Protein AF-A0A929WU47-F1 (afdb_monomer_lite)

pLDDT: mean 93.36, std 10.79, range [38.72, 98.69]

InterPro domains:
  IPR041160 SLOG cluster2 [PF18163] (1-98)

Secondary structure (DSSP, 8-state):
-HHHHHHHHHGGGG-S-EEEE----SB--SS-TTSB-SSS-HHHHHHHHHHHT---EEEEGGG-HHHHHHHHHTTS-TT----HHHHHHHHH-HHHHHHHHHHHHH--GGGGT--HHHHHHHHH---HHHHHHHHHHHHHTS--------

Radius of gyration: 15.41 Å; chains: 1; bounding box: 33×35×45 Å

Sequence (150 aa):
ARALHHIRQALPQYCDARLLIGGKTRRQSTDIPNGYIGDFPGIVEEALYTLRKGQPLFIAGGFGGAAALLARELGLGRDLPVPDEALAEINQCVAYRDAIDEIKRLFDPTRTGLNGDDLRCLATTQRASELGALAAKGLASLPVQHSTDS

Organism: NCBI:txid1852361

Structure (mmCIF, N/CA/C/O backbone):
data_AF-A0A929WU47-F1
#
_entry.id   AF-A0A929WU47-F1
#
loop_
_atom_site.group_PDB
_atom_site.id
_atom_site.type_symbol
_atom_site.label_atom_id
_atom_site.label_alt_id
_atom_site.label_comp_id
_atom_site.label_asym_id
_atom_site.label_entity_id
_atom_site.label_seq_id
_atom_site.pdbx_PDB_ins_code
_atom_site.Cartn_x
_atom_site.Cartn_y
_atom_site.Cartn_z
_atom_site.occupancy
_atom_site.B_iso_or_equiv
_atom_site.auth_seq_id
_atom_site.auth_comp_id
_atom_site.auth_asym_id
_atom_site.auth_atom_id
_atom_site.pdbx_PDB_model_num
ATOM 1 N N . ALA A 1 1 ? 15.744 -14.251 -2.200 1.00 68.44 1 ALA A N 1
ATOM 2 C CA . ALA A 1 1 ? 14.278 -14.050 -2.270 1.00 68.44 1 ALA A CA 1
ATOM 3 C C . ALA A 1 1 ? 13.519 -14.899 -1.243 1.00 68.44 1 ALA A C 1
ATOM 5 O O . ALA A 1 1 ? 12.851 -14.326 -0.396 1.00 68.44 1 ALA A O 1
ATOM 6 N N . ARG A 1 2 ? 13.672 -16.234 -1.244 1.00 82.56 2 ARG A N 1
ATOM 7 C CA . ARG A 1 2 ? 12.876 -17.157 -0.405 1.00 82.56 2 ARG A CA 1
ATOM 8 C C . ARG A 1 2 ? 12.917 -16.900 1.113 1.00 82.56 2 ARG A C 1
ATOM 10 O O . ARG A 1 2 ? 11.885 -16.981 1.761 1.00 82.56 2 ARG A O 1
ATOM 17 N N . ALA A 1 3 ? 14.073 -16.541 1.678 1.00 87.50 3 ALA A N 1
ATOM 18 C CA . ALA A 1 3 ? 14.169 -16.220 3.108 1.00 87.50 3 ALA A CA 1
ATOM 19 C C . ALA A 1 3 ? 13.352 -14.968 3.494 1.00 87.50 3 ALA A C 1
ATOM 21 O O . ALA A 1 3 ? 12.652 -14.979 4.499 1.00 87.50 3 ALA A O 1
ATOM 22 N N . LEU A 1 4 ? 13.387 -13.916 2.665 1.00 89.31 4 LEU A N 1
ATOM 23 C CA . LEU A 1 4 ? 12.613 -12.688 2.895 1.00 89.31 4 LEU A CA 1
ATOM 24 C C . LEU A 1 4 ? 11.105 -12.938 2.788 1.00 89.31 4 LEU A C 1
ATOM 26 O O . LEU A 1 4 ? 10.350 -12.389 3.581 1.00 89.31 4 LEU A O 1
ATOM 30 N N . HIS A 1 5 ? 10.688 -13.793 1.852 1.00 91.94 5 HIS A N 1
ATOM 31 C CA . HIS A 1 5 ? 9.299 -14.234 1.722 1.00 91.94 5 HIS A CA 1
ATOM 32 C C . HIS A 1 5 ? 8.788 -14.874 3.023 1.00 91.94 5 HIS A C 1
ATOM 34 O O . HIS A 1 5 ? 7.788 -14.422 3.574 1.00 91.94 5 HIS A O 1
ATOM 40 N N . HIS A 1 6 ? 9.517 -15.853 3.578 1.00 93.81 6 HIS A N 1
ATOM 41 C CA . HIS A 1 6 ? 9.123 -16.490 4.843 1.00 93.81 6 HIS A CA 1
ATOM 42 C C . HIS A 1 6 ? 9.067 -15.497 6.011 1.00 93.81 6 HIS A C 1
ATOM 44 O O . HIS A 1 6 ? 8.150 -15.571 6.825 1.00 93.81 6 HIS A O 1
ATOM 50 N N . ILE A 1 7 ? 10.013 -14.551 6.085 1.00 93.81 7 ILE A N 1
ATOM 51 C CA . ILE A 1 7 ? 9.992 -13.503 7.115 1.00 93.81 7 ILE A CA 1
ATOM 52 C C . ILE A 1 7 ? 8.709 -12.676 6.991 1.00 93.81 7 ILE A C 1
ATOM 54 O O . ILE A 1 7 ? 7.965 -12.565 7.960 1.00 93.81 7 ILE A O 1
ATOM 58 N N . ARG A 1 8 ? 8.402 -12.147 5.801 1.00 95.31 8 ARG A N 1
ATOM 59 C CA . ARG A 1 8 ? 7.207 -11.313 5.577 1.00 95.31 8 ARG A CA 1
ATOM 60 C C . ARG A 1 8 ? 5.907 -12.056 5.847 1.00 95.31 8 ARG A C 1
ATOM 62 O O . ARG A 1 8 ? 4.991 -11.475 6.418 1.00 95.31 8 ARG A O 1
ATOM 69 N N . GLN A 1 9 ? 5.847 -13.336 5.490 1.00 96.00 9 GLN A N 1
ATOM 70 C CA . GLN A 1 9 ? 4.707 -14.197 5.785 1.00 96.00 9 GLN A CA 1
ATOM 71 C C . GLN A 1 9 ? 4.498 -14.406 7.292 1.00 96.00 9 GLN A C 1
ATOM 73 O O . GLN A 1 9 ? 3.355 -14.517 7.736 1.00 96.00 9 GLN A O 1
ATOM 78 N N . ALA A 1 10 ? 5.578 -14.461 8.075 1.00 96.69 10 ALA A N 1
ATOM 79 C CA . ALA A 1 10 ? 5.517 -14.645 9.522 1.00 96.69 10 ALA A CA 1
ATOM 80 C C . ALA A 1 10 ? 5.212 -13.344 10.282 1.00 96.69 10 ALA A C 1
ATOM 82 O O . ALA A 1 10 ? 4.608 -13.400 11.349 1.00 96.69 10 ALA A O 1
ATOM 83 N N . LEU A 1 11 ? 5.576 -12.172 9.743 1.00 95.62 11 LEU A N 1
ATOM 84 C CA . LEU A 1 11 ? 5.431 -10.882 10.435 1.00 95.62 11 LEU A CA 1
ATOM 85 C C . LEU A 1 11 ? 4.034 -10.598 11.022 1.00 95.62 11 LEU A C 1
ATOM 87 O O . LEU A 1 11 ? 3.988 -10.067 12.129 1.00 95.62 11 LEU A O 1
ATOM 91 N N . PRO A 1 12 ? 2.903 -10.936 10.372 1.00 96.38 12 PRO A N 1
ATOM 92 C CA . PRO A 1 12 ? 1.586 -10.766 10.986 1.00 96.38 12 PRO A CA 1
ATOM 93 C C . PRO A 1 12 ? 1.406 -11.480 12.332 1.00 96.38 12 PRO A C 1
ATOM 95 O O . PRO A 1 12 ? 0.574 -11.071 13.126 1.00 96.38 12 PRO A O 1
ATOM 98 N N . GLN A 1 13 ? 2.167 -12.537 12.627 1.00 96.00 13 GLN A N 1
ATOM 99 C CA . GLN A 1 13 ? 2.110 -13.211 13.933 1.00 96.00 13 GLN A CA 1
ATOM 100 C C . GLN A 1 13 ? 2.719 -12.370 15.065 1.00 96.00 13 GLN A C 1
ATOM 102 O O . GLN A 1 13 ? 2.480 -12.659 16.231 1.00 96.00 13 GLN A O 1
ATOM 107 N N . TYR A 1 14 ? 3.504 -11.350 14.720 1.00 95.56 14 TYR A N 1
ATOM 108 C CA . TYR A 1 14 ? 4.282 -10.533 15.653 1.00 95.56 14 TYR A CA 1
ATOM 109 C C . TYR A 1 14 ? 3.915 -9.045 15.592 1.00 95.56 14 TYR A C 1
ATOM 111 O O . TYR A 1 14 ? 4.593 -8.217 16.195 1.00 95.56 14 TYR A O 1
ATOM 119 N N . CYS A 1 15 ? 2.903 -8.674 14.808 1.00 93.12 15 CYS A N 1
ATOM 120 C CA . CYS A 1 15 ? 2.481 -7.290 14.627 1.00 93.12 15 CYS A CA 1
ATOM 121 C C . CYS A 1 15 ? 0.963 -7.209 14.730 1.00 93.12 15 CYS A C 1
ATOM 123 O O . CYS A 1 15 ? 0.282 -7.954 14.037 1.00 93.12 15 CYS A O 1
ATOM 125 N N . ASP A 1 16 ? 0.440 -6.256 15.498 1.00 93.25 16 ASP A N 1
ATOM 126 C CA . ASP A 1 16 ? -1.007 -6.018 15.576 1.00 93.25 16 ASP A CA 1
ATOM 127 C C . ASP A 1 16 ? -1.545 -5.276 14.346 1.00 93.25 16 ASP A C 1
ATOM 129 O O . ASP A 1 16 ? -2.706 -5.433 13.979 1.00 93.25 16 ASP A O 1
ATOM 133 N N . ALA A 1 17 ? -0.691 -4.487 13.687 1.00 95.88 17 ALA A N 1
ATOM 134 C CA . ALA A 1 17 ? -1.002 -3.715 12.489 1.00 95.88 17 ALA A CA 1
ATOM 135 C C . ALA A 1 17 ? 0.232 -3.538 11.591 1.00 95.88 17 ALA A C 1
ATOM 137 O O . ALA A 1 17 ? 1.370 -3.794 11.996 1.00 95.88 17 ALA A O 1
ATOM 138 N N . ARG A 1 18 ? 0.015 -3.055 10.362 1.00 97.81 18 ARG A N 1
ATOM 139 C CA . ARG A 1 18 ? 1.074 -2.744 9.390 1.00 97.81 18 ARG A CA 1
ATOM 140 C C . ARG A 1 18 ? 0.945 -1.315 8.892 1.00 97.81 18 ARG A C 1
ATOM 142 O O . ARG A 1 18 ? -0.139 -0.896 8.507 1.00 97.81 18 ARG A O 1
ATOM 149 N N . LEU A 1 19 ? 2.071 -0.611 8.817 1.00 97.81 19 LEU A N 1
ATOM 150 C CA . LEU A 1 19 ? 2.195 0.678 8.145 1.00 97.81 19 LEU A CA 1
ATOM 151 C C . LEU A 1 19 ? 3.124 0.542 6.936 1.00 97.81 19 LEU A C 1
ATOM 153 O O . LEU A 1 19 ? 4.272 0.12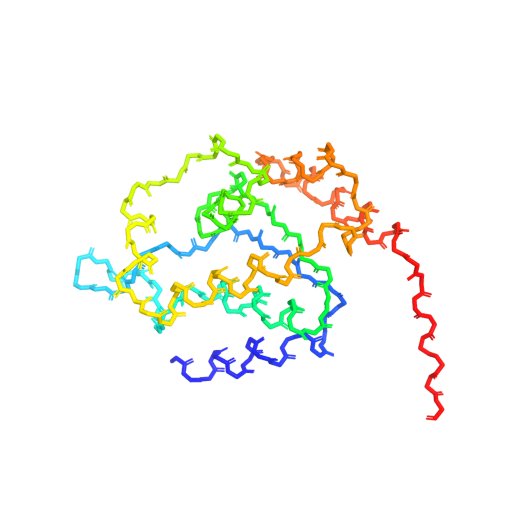7 7.087 1.00 97.81 19 LEU A O 1
ATOM 157 N N . LEU A 1 20 ? 2.631 0.891 5.749 1.00 98.06 20 LEU A N 1
ATOM 158 C CA . LEU A 1 20 ? 3.408 0.888 4.510 1.00 98.06 20 LEU A CA 1
ATOM 159 C C . LEU A 1 20 ? 3.930 2.287 4.196 1.00 98.06 20 LEU A C 1
ATOM 161 O O . LEU A 1 20 ? 3.160 3.247 4.188 1.00 98.06 20 LEU A O 1
ATOM 165 N N . ILE A 1 21 ? 5.221 2.384 3.877 1.00 97.44 21 ILE A N 1
ATOM 166 C CA . ILE A 1 21 ? 5.892 3.632 3.502 1.00 97.44 21 ILE A CA 1
ATOM 167 C C . ILE A 1 21 ? 6.858 3.340 2.346 1.00 97.44 21 ILE A C 1
ATOM 169 O O . ILE A 1 21 ? 7.682 2.427 2.436 1.00 97.44 21 ILE A O 1
ATOM 173 N N . GLY A 1 22 ? 6.782 4.117 1.263 1.00 96.62 22 GLY A N 1
ATOM 174 C CA . GLY A 1 22 ? 7.723 4.032 0.145 1.00 96.62 22 GLY A CA 1
ATOM 175 C C . GLY A 1 22 ? 7.661 2.702 -0.616 1.00 96.62 22 GLY A C 1
ATOM 176 O O . GLY A 1 22 ? 6.611 2.286 -1.099 1.00 96.62 22 GLY A O 1
ATOM 177 N N . GLY A 1 23 ? 8.809 2.037 -0.755 1.00 96.50 23 GLY A N 1
ATOM 178 C CA . GLY A 1 23 ? 8.943 0.752 -1.446 1.00 96.50 23 GLY A CA 1
ATOM 179 C C . GLY A 1 23 ? 9.233 0.869 -2.945 1.00 96.50 23 GLY A C 1
ATOM 180 O O . GLY A 1 23 ? 8.888 1.842 -3.609 1.00 96.50 23 GLY A O 1
ATOM 181 N N . LYS A 1 24 ? 9.898 -0.153 -3.484 1.00 96.88 24 LYS A N 1
ATOM 182 C CA . LYS A 1 24 ? 10.320 -0.207 -4.890 1.00 96.88 24 LYS A CA 1
ATOM 183 C C . LYS A 1 24 ? 9.128 -0.493 -5.804 1.00 96.88 24 LYS A C 1
ATOM 185 O O . LYS A 1 24 ? 8.315 -1.348 -5.475 1.00 96.88 24 LYS A O 1
ATOM 190 N N . THR A 1 25 ? 9.069 0.161 -6.959 1.00 95.56 25 THR A N 1
ATOM 191 C CA . THR A 1 25 ? 7.940 0.064 -7.904 1.00 95.56 25 THR A CA 1
ATOM 192 C C . THR A 1 25 ? 8.230 -0.763 -9.148 1.00 95.56 25 THR A C 1
ATOM 194 O O . THR A 1 25 ? 7.298 -1.257 -9.766 1.00 95.56 25 THR A O 1
ATOM 197 N N . ARG A 1 26 ? 9.504 -0.930 -9.516 1.00 95.38 26 ARG A N 1
ATOM 198 C CA . ARG A 1 26 ? 9.918 -1.644 -10.731 1.00 95.38 26 ARG A CA 1
ATOM 199 C C . ARG A 1 26 ? 10.780 -2.852 -10.405 1.00 95.38 26 ARG A C 1
ATOM 201 O O . ARG A 1 26 ? 11.561 -2.815 -9.441 1.00 95.38 26 ARG A O 1
ATOM 208 N N . ARG A 1 27 ? 10.624 -3.922 -11.187 1.00 95.19 27 ARG A N 1
ATOM 209 C CA . ARG A 1 27 ? 11.374 -5.167 -10.998 1.00 95.19 27 ARG A CA 1
ATOM 210 C C . ARG A 1 27 ? 12.851 -4.946 -11.275 1.00 95.19 27 ARG A C 1
ATOM 212 O O . ARG A 1 27 ? 13.234 -4.112 -12.091 1.00 95.19 27 ARG A O 1
ATOM 219 N N . GLN A 1 28 ? 13.685 -5.701 -10.572 1.00 96.00 28 GLN A N 1
ATOM 220 C CA . GLN A 1 28 ? 15.111 -5.734 -10.831 1.00 96.00 28 GLN A CA 1
ATOM 221 C C . GLN A 1 28 ? 15.378 -6.253 -12.248 1.00 96.00 28 GLN A C 1
ATOM 223 O O . GLN A 1 28 ? 14.921 -7.332 -12.623 1.00 96.00 28 GLN A O 1
ATOM 228 N N . SER A 1 29 ? 16.139 -5.481 -13.013 1.00 94.06 29 SER A N 1
ATOM 229 C CA . SER A 1 29 ? 16.593 -5.812 -14.364 1.00 94.06 29 SER A CA 1
ATOM 230 C C . SER A 1 29 ? 17.992 -5.235 -14.589 1.00 94.06 29 SER A C 1
ATOM 232 O O . SER A 1 29 ? 18.556 -4.603 -13.693 1.00 94.06 29 SER A O 1
ATOM 234 N N . THR A 1 30 ? 18.558 -5.429 -15.782 1.00 95.56 30 THR A N 1
ATOM 235 C CA . THR A 1 30 ? 19.821 -4.789 -16.186 1.00 95.56 30 THR A CA 1
ATOM 236 C C . THR A 1 30 ? 19.746 -3.266 -16.100 1.00 95.56 30 THR A C 1
ATOM 238 O O . THR A 1 30 ? 20.680 -2.638 -15.609 1.00 95.56 30 THR A O 1
ATOM 241 N N . ASP A 1 31 ? 18.613 -2.686 -16.501 1.00 93.75 31 ASP A N 1
ATOM 242 C CA . ASP A 1 31 ? 18.396 -1.233 -16.502 1.00 93.75 31 ASP A CA 1
ATOM 243 C C . ASP A 1 31 ? 17.998 -0.708 -15.114 1.00 93.75 31 ASP A C 1
ATOM 245 O O . ASP A 1 31 ? 18.115 0.481 -14.822 1.00 93.75 31 ASP A O 1
ATOM 249 N N . ILE A 1 32 ? 17.524 -1.600 -14.237 1.00 93.62 32 ILE A N 1
ATOM 250 C CA . ILE A 1 32 ? 17.037 -1.281 -12.891 1.00 93.62 32 ILE A CA 1
ATOM 251 C C . ILE A 1 32 ? 17.720 -2.212 -11.884 1.00 93.62 32 ILE A C 1
ATOM 253 O O . ILE A 1 32 ? 17.070 -3.062 -11.263 1.00 93.62 32 ILE A O 1
ATOM 257 N N . PRO A 1 33 ? 19.037 -2.065 -11.665 1.00 93.94 33 PRO A N 1
ATOM 258 C CA . PRO A 1 33 ? 19.794 -2.987 -10.819 1.00 93.94 33 PRO A CA 1
ATOM 259 C C . PRO A 1 33 ? 19.316 -2.969 -9.361 1.00 93.94 33 PRO A C 1
ATOM 261 O O . PRO A 1 33 ? 19.449 -3.959 -8.646 1.00 93.94 33 PRO A O 1
ATOM 264 N N . ASN A 1 34 ? 18.689 -1.872 -8.927 1.00 93.31 34 ASN A N 1
ATOM 265 C CA . ASN A 1 34 ? 18.160 -1.700 -7.577 1.00 93.31 34 ASN A CA 1
ATOM 266 C C . ASN A 1 34 ? 16.641 -1.928 -7.469 1.00 93.31 34 ASN A C 1
ATOM 268 O O . ASN A 1 34 ? 16.045 -1.502 -6.479 1.00 93.31 34 ASN A O 1
ATOM 272 N N . GLY A 1 35 ? 16.008 -2.612 -8.429 1.00 95.50 35 GLY A N 1
ATOM 273 C CA . GLY A 1 35 ? 14.573 -2.932 -8.413 1.00 95.50 35 GLY A CA 1
ATOM 274 C C . GLY A 1 35 ? 14.150 -3.947 -7.338 1.00 95.50 35 GLY A C 1
ATOM 275 O O . GLY A 1 35 ? 14.963 -4.416 -6.529 1.00 95.50 35 GLY A O 1
ATOM 276 N N . TYR A 1 36 ? 12.848 -4.236 -7.253 1.00 95.62 36 TYR A N 1
ATOM 277 C CA . TYR A 1 36 ? 12.354 -5.304 -6.375 1.00 95.62 36 TYR A CA 1
ATOM 278 C C . TYR A 1 36 ? 12.663 -6.684 -6.964 1.00 95.62 36 TYR A C 1
ATOM 280 O O . TYR A 1 36 ? 12.825 -6.841 -8.170 1.00 95.62 36 TYR A O 1
ATOM 288 N N . ILE A 1 37 ? 12.746 -7.692 -6.098 1.00 93.81 37 ILE A N 1
ATOM 289 C CA . ILE A 1 37 ? 13.048 -9.078 -6.472 1.00 93.81 37 ILE A CA 1
ATOM 290 C C . ILE A 1 37 ? 11.851 -9.944 -6.094 1.00 93.81 37 ILE A C 1
ATOM 292 O O . ILE A 1 37 ? 11.306 -9.773 -5.004 1.00 93.81 37 ILE A O 1
ATOM 296 N N . GLY A 1 38 ? 11.516 -10.910 -6.947 1.00 92.69 38 GLY A N 1
ATOM 297 C CA . GLY A 1 38 ? 10.335 -11.760 -6.799 1.00 92.69 38 GLY A CA 1
ATOM 298 C C . GLY A 1 38 ? 9.186 -11.267 -7.670 1.00 92.69 38 GLY A C 1
ATOM 299 O O . GLY A 1 38 ? 9.386 -10.417 -8.534 1.00 92.69 38 GLY A O 1
ATOM 300 N N . ASP A 1 39 ? 7.996 -11.815 -7.457 1.00 94.31 39 ASP A N 1
ATOM 301 C CA . ASP A 1 39 ? 6.855 -11.588 -8.347 1.00 94.31 39 ASP A CA 1
ATOM 302 C C . ASP A 1 39 ? 6.225 -10.202 -8.204 1.00 94.31 39 ASP A C 1
ATOM 304 O O . ASP A 1 39 ? 5.667 -9.695 -9.172 1.00 94.31 39 ASP A O 1
ATOM 308 N N . PHE A 1 40 ? 6.381 -9.562 -7.047 1.00 95.81 40 PHE A N 1
ATOM 309 C CA . PHE A 1 40 ? 5.880 -8.222 -6.745 1.00 95.81 40 PHE A CA 1
ATOM 310 C C . PHE A 1 40 ? 6.716 -7.564 -5.629 1.00 95.81 40 PHE A C 1
ATOM 312 O O . PHE A 1 40 ? 7.529 -8.238 -4.983 1.00 95.81 40 PHE A O 1
ATOM 319 N N . PRO A 1 41 ? 6.570 -6.245 -5.382 1.00 97.06 41 PRO A N 1
ATOM 320 C CA . PRO A 1 41 ? 7.286 -5.557 -4.315 1.00 97.06 41 PRO A CA 1
ATOM 321 C C . PRO A 1 41 ? 7.040 -6.174 -2.936 1.00 97.06 41 PRO A C 1
ATOM 323 O O . PRO A 1 41 ? 5.915 -6.509 -2.578 1.00 97.06 41 PRO A O 1
ATOM 326 N N . GLY A 1 42 ? 8.082 -6.224 -2.103 1.00 96.56 42 GLY A N 1
ATOM 327 C CA . GLY A 1 42 ? 7.980 -6.796 -0.754 1.00 96.56 42 GLY A CA 1
ATOM 328 C C . GLY A 1 42 ? 6.915 -6.142 0.133 1.00 96.56 42 GLY A C 1
ATOM 329 O O . GLY A 1 42 ? 6.306 -6.820 0.946 1.00 96.56 42 GLY A O 1
ATOM 330 N N . ILE A 1 43 ? 6.624 -4.853 -0.051 1.00 96.94 43 ILE A N 1
ATOM 331 C CA . ILE A 1 43 ? 5.564 -4.194 0.725 1.00 96.94 43 ILE A CA 1
ATOM 332 C C . ILE A 1 43 ? 4.151 -4.619 0.289 1.00 96.94 43 ILE A C 1
ATOM 334 O O . ILE A 1 43 ? 3.226 -4.573 1.091 1.00 96.94 43 ILE A O 1
ATOM 338 N N . VAL A 1 44 ? 3.978 -5.044 -0.970 1.00 98.00 44 VAL A N 1
ATOM 339 C CA . VAL A 1 44 ? 2.712 -5.603 -1.476 1.00 98.00 44 VAL A CA 1
ATOM 340 C C . VAL A 1 44 ? 2.497 -6.981 -0.854 1.00 98.00 44 VAL A C 1
ATOM 342 O O . VAL A 1 44 ? 1.393 -7.320 -0.444 1.00 98.00 44 VAL A O 1
ATOM 345 N N . GLU A 1 45 ? 3.577 -7.744 -0.696 1.00 97.75 45 GLU A N 1
ATOM 346 C CA . GLU A 1 45 ? 3.579 -9.013 0.030 1.00 97.75 45 GLU A CA 1
ATOM 347 C C . GLU A 1 45 ? 3.207 -8.849 1.507 1.00 97.75 45 GLU A C 1
ATOM 349 O O . GLU A 1 45 ? 2.357 -9.570 2.025 1.00 97.75 45 GLU A O 1
ATOM 354 N N . GLU A 1 46 ? 3.807 -7.872 2.185 1.00 98.06 46 GLU A N 1
ATOM 355 C CA . GLU A 1 46 ? 3.474 -7.552 3.574 1.00 98.06 46 GLU A CA 1
ATOM 356 C C . GLU A 1 46 ? 2.011 -7.109 3.713 1.00 98.06 46 GLU A C 1
ATOM 358 O O . GLU A 1 46 ? 1.330 -7.561 4.632 1.00 98.06 46 GLU A O 1
ATOM 363 N N . ALA A 1 47 ? 1.500 -6.301 2.776 1.00 98.44 47 ALA A N 1
ATOM 364 C CA . ALA A 1 47 ? 0.094 -5.902 2.733 1.00 98.44 47 ALA A CA 1
ATOM 365 C C . ALA A 1 47 ? -0.847 -7.109 2.603 1.00 98.44 47 ALA A C 1
ATOM 367 O O . ALA A 1 47 ? -1.801 -7.231 3.373 1.00 98.44 47 ALA A O 1
ATOM 368 N N . LEU A 1 48 ? -0.551 -8.024 1.673 1.00 98.19 48 LEU A N 1
ATOM 369 C CA . LEU A 1 48 ? -1.312 -9.260 1.480 1.00 98.19 48 LEU A CA 1
ATOM 370 C C . LEU A 1 48 ? -1.399 -10.073 2.770 1.00 98.19 48 LEU A C 1
ATOM 372 O O . LEU A 1 48 ? -2.485 -10.480 3.177 1.00 98.19 48 LEU A O 1
ATOM 376 N N . TYR A 1 49 ? -0.264 -10.325 3.420 1.00 98.31 49 TYR A N 1
ATOM 377 C CA . TYR A 1 49 ? -0.243 -11.159 4.619 1.00 98.31 49 TYR A CA 1
ATOM 378 C C . TYR A 1 49 ? -0.898 -10.486 5.825 1.00 98.31 49 TYR A C 1
ATOM 380 O O . TYR A 1 49 ? -1.576 -11.171 6.593 1.00 98.31 49 TYR A O 1
ATOM 388 N N . THR A 1 50 ? -0.775 -9.164 5.959 1.00 98.38 50 THR A N 1
ATOM 389 C CA . THR A 1 50 ? -1.528 -8.387 6.951 1.00 98.38 50 THR A CA 1
ATOM 390 C C . THR A 1 50 ? -3.035 -8.543 6.731 1.00 98.38 50 THR A C 1
ATOM 392 O O . THR A 1 50 ? -3.743 -8.964 7.645 1.00 98.38 50 THR A O 1
ATOM 395 N N . LEU A 1 51 ? -3.530 -8.302 5.513 1.00 98.25 51 LEU A N 1
ATOM 396 C CA . LEU A 1 51 ? -4.965 -8.373 5.217 1.00 98.25 51 LEU A CA 1
ATOM 397 C C . LEU A 1 51 ? -5.524 -9.800 5.294 1.00 98.25 51 LEU A C 1
ATOM 399 O O . LEU A 1 51 ? -6.632 -10.003 5.785 1.00 98.25 51 LEU A O 1
ATOM 403 N N . ARG A 1 52 ? -4.752 -10.819 4.896 1.00 97.81 52 ARG A N 1
ATOM 404 C CA . ARG A 1 52 ? -5.125 -12.237 5.075 1.00 97.81 52 ARG A CA 1
ATOM 405 C C . ARG A 1 52 ? -5.279 -12.629 6.545 1.00 97.81 52 ARG A C 1
ATOM 407 O O . ARG A 1 52 ? -6.050 -13.533 6.854 1.00 97.81 52 ARG A O 1
ATOM 414 N N . LYS A 1 53 ? -4.568 -11.962 7.458 1.00 97.06 53 LYS A N 1
ATOM 415 C CA . LYS A 1 53 ? -4.743 -12.104 8.914 1.00 97.06 53 LYS A CA 1
ATOM 416 C C . LYS A 1 53 ? -5.819 -11.186 9.483 1.00 97.06 53 LYS A C 1
ATOM 418 O O . LYS A 1 53 ? -5.966 -11.078 10.696 1.00 97.06 53 LYS A O 1
ATOM 423 N N . GLY A 1 54 ? -6.562 -10.509 8.620 1.00 96.25 54 GLY A N 1
ATOM 424 C CA . GLY A 1 54 ? -7.530 -9.498 8.983 1.00 96.25 54 GLY A CA 1
ATOM 425 C C . GLY A 1 54 ? -6.879 -8.157 9.288 1.00 96.25 54 GLY A C 1
ATOM 426 O O . GLY A 1 54 ? -7.466 -7.170 8.904 1.00 96.25 54 GLY A O 1
ATOM 427 N N . GLN A 1 55 ? -5.711 -8.103 9.930 1.00 96.56 55 GLN A N 1
ATOM 428 C CA . GLN A 1 55 ? -5.086 -6.945 10.594 1.00 96.56 55 GLN A CA 1
ATOM 429 C C . GLN A 1 55 ? -5.199 -5.559 9.914 1.00 96.56 55 GLN A C 1
ATOM 431 O O . GLN A 1 55 ? -5.230 -5.458 8.688 1.00 96.56 55 GLN A O 1
ATOM 436 N N . PRO A 1 56 ? -5.221 -4.463 10.705 1.00 97.44 56 PRO A N 1
ATOM 437 C CA . PRO A 1 56 ? -5.231 -3.097 10.186 1.00 97.44 56 PRO A CA 1
ATOM 438 C C . PRO A 1 56 ? -4.038 -2.819 9.263 1.00 97.44 56 PRO A C 1
ATOM 440 O O . PRO A 1 56 ? -2.882 -3.074 9.622 1.00 97.44 56 PRO A O 1
ATOM 443 N N . LEU A 1 57 ? -4.327 -2.244 8.094 1.00 98.44 57 LEU A N 1
ATOM 444 C CA . LEU A 1 57 ? -3.333 -1.816 7.115 1.00 98.44 57 LEU A CA 1
ATOM 445 C C . LEU A 1 57 ? -3.397 -0.295 6.933 1.00 98.44 57 LEU A C 1
ATOM 447 O O . LEU A 1 57 ? -4.352 0.242 6.376 1.00 98.44 57 LEU A O 1
ATOM 451 N N . PHE A 1 58 ? -2.349 0.385 7.376 1.00 98.44 58 PHE A N 1
ATOM 452 C CA . PHE A 1 58 ? -2.125 1.812 7.197 1.00 98.44 58 PHE A CA 1
ATOM 453 C C . PHE A 1 58 ? -1.208 2.028 5.989 1.00 98.44 58 PHE A C 1
ATOM 455 O O . PHE A 1 58 ? -0.176 1.366 5.860 1.00 98.44 58 PHE A O 1
ATOM 462 N N . ILE A 1 59 ? -1.555 2.954 5.096 1.00 98.38 59 ILE A N 1
ATOM 463 C CA . ILE A 1 59 ? -0.797 3.193 3.860 1.00 98.38 59 ILE A CA 1
ATOM 464 C C . ILE A 1 59 ? -0.440 4.671 3.784 1.00 98.38 59 ILE A C 1
ATOM 466 O O . ILE A 1 59 ? -1.325 5.505 3.626 1.00 98.38 59 ILE A O 1
ATOM 470 N N . ALA A 1 60 ? 0.850 4.991 3.867 1.00 98.06 60 ALA A N 1
ATOM 471 C CA . ALA A 1 60 ? 1.356 6.352 3.738 1.00 98.06 60 ALA A CA 1
ATOM 472 C C . ALA A 1 60 ? 1.874 6.606 2.316 1.00 98.06 60 ALA A C 1
ATOM 474 O O . ALA A 1 60 ? 3.079 6.591 2.044 1.00 98.06 60 ALA A O 1
ATOM 475 N N . GLY A 1 61 ? 0.938 6.809 1.391 1.00 98.00 61 GLY A N 1
ATOM 476 C CA . GLY A 1 61 ? 1.224 7.003 -0.029 1.00 98.00 61 GLY A CA 1
ATOM 477 C C . GLY A 1 61 ? 1.987 8.291 -0.357 1.00 98.00 61 GLY A C 1
ATOM 478 O O . GLY A 1 61 ? 2.728 8.318 -1.333 1.00 98.00 61 GLY A O 1
ATOM 479 N N . GLY A 1 62 ? 1.899 9.340 0.466 1.00 97.50 62 GLY A N 1
ATOM 480 C CA . GLY A 1 62 ? 2.596 10.609 0.220 1.00 97.50 62 GLY A CA 1
ATOM 481 C C . GLY A 1 62 ? 4.122 10.472 0.145 1.00 97.50 62 GLY A C 1
ATOM 482 O O . GLY A 1 62 ? 4.775 11.247 -0.553 1.00 97.50 62 GLY A O 1
ATOM 483 N N . PHE A 1 63 ? 4.690 9.434 0.769 1.00 97.06 63 PHE A N 1
ATOM 484 C CA . PHE A 1 63 ? 6.121 9.103 0.720 1.00 97.06 63 PHE A CA 1
ATOM 485 C C . PHE A 1 63 ? 6.555 8.399 -0.581 1.00 97.06 63 PHE A C 1
ATOM 487 O O . PHE A 1 63 ? 7.725 8.045 -0.732 1.00 97.06 63 PHE A O 1
ATOM 494 N N . GLY A 1 64 ? 5.636 8.198 -1.530 1.00 96.94 64 GLY A N 1
ATOM 495 C CA . GLY A 1 64 ? 5.924 7.655 -2.852 1.00 96.94 64 GLY A CA 1
ATOM 496 C C . GLY A 1 64 ? 6.034 6.129 -2.892 1.00 96.94 64 GLY A C 1
ATOM 497 O O . GLY A 1 64 ? 5.570 5.405 -2.007 1.00 96.94 64 GLY A O 1
ATOM 498 N N . GLY A 1 65 ? 6.661 5.635 -3.959 1.00 97.25 65 GLY A N 1
ATOM 499 C CA . GLY A 1 65 ? 6.965 4.219 -4.131 1.00 97.25 65 GLY A CA 1
ATOM 500 C C . GLY A 1 65 ? 5.737 3.328 -4.337 1.00 97.25 65 GLY A C 1
ATOM 501 O O . GLY A 1 65 ? 4.678 3.762 -4.791 1.00 97.25 65 GLY A O 1
ATOM 502 N N . ALA A 1 66 ? 5.887 2.047 -4.008 1.00 97.50 66 ALA A N 1
ATOM 503 C CA . ALA A 1 66 ? 4.799 1.081 -4.115 1.00 97.50 66 ALA A CA 1
ATOM 504 C C . ALA A 1 66 ? 3.655 1.356 -3.112 1.00 97.50 66 ALA A C 1
ATOM 506 O O . ALA A 1 66 ? 2.530 0.924 -3.349 1.00 97.50 66 ALA A O 1
ATOM 507 N N . ALA A 1 67 ? 3.906 2.094 -2.022 1.00 98.25 67 ALA A N 1
ATOM 508 C CA . ALA A 1 67 ? 2.869 2.508 -1.080 1.00 98.25 67 ALA A CA 1
ATOM 509 C C . ALA A 1 67 ? 1.926 3.526 -1.733 1.00 98.25 67 ALA A C 1
ATOM 511 O O . ALA A 1 67 ? 0.710 3.402 -1.609 1.00 98.25 67 ALA A O 1
ATOM 512 N N . ALA A 1 68 ? 2.476 4.481 -2.491 1.00 98.19 68 ALA A N 1
ATOM 513 C CA . ALA A 1 68 ? 1.687 5.417 -3.288 1.00 98.19 68 ALA A CA 1
ATOM 514 C C . ALA A 1 68 ? 0.859 4.700 -4.360 1.00 98.19 68 ALA A C 1
ATOM 516 O O . ALA A 1 68 ? -0.322 4.996 -4.531 1.00 98.19 68 ALA A O 1
ATOM 517 N N . LEU A 1 69 ? 1.465 3.719 -5.040 1.00 97.44 69 LEU A N 1
ATOM 518 C CA . LEU A 1 69 ? 0.774 2.876 -6.016 1.00 97.44 69 LEU A CA 1
ATOM 519 C C . LEU A 1 69 ? -0.418 2.169 -5.367 1.00 97.44 69 LEU A C 1
ATOM 521 O O . LEU A 1 69 ? -1.532 2.281 -5.869 1.00 97.44 69 LEU A O 1
ATOM 525 N N . LEU A 1 70 ? -0.216 1.514 -4.221 1.00 97.88 70 LEU A N 1
ATOM 526 C CA . LEU A 1 70 ? -1.292 0.798 -3.539 1.00 97.88 70 LEU A CA 1
ATOM 527 C C . LEU A 1 70 ? -2.384 1.743 -3.012 1.00 97.88 70 LEU A C 1
ATOM 529 O O . LEU A 1 70 ? -3.568 1.444 -3.148 1.00 97.88 70 LEU A O 1
ATOM 533 N N . ALA A 1 71 ? -2.010 2.904 -2.466 1.00 98.00 71 ALA A N 1
ATOM 534 C CA . ALA A 1 71 ? -2.963 3.931 -2.044 1.00 98.00 71 ALA A CA 1
ATOM 535 C C . ALA A 1 71 ? -3.828 4.435 -3.211 1.00 98.00 71 ALA A C 1
ATOM 537 O O . ALA A 1 71 ? -5.023 4.684 -3.027 1.00 98.00 71 ALA A O 1
ATOM 538 N N . ARG A 1 72 ? -3.249 4.563 -4.412 1.00 97.00 72 ARG A N 1
ATOM 539 C CA . ARG A 1 72 ? -3.983 4.938 -5.625 1.00 97.00 72 ARG A CA 1
ATOM 540 C C . ARG A 1 72 ? -4.911 3.819 -6.096 1.00 97.00 72 ARG A C 1
ATOM 542 O O . ARG A 1 72 ? -6.082 4.091 -6.345 1.00 97.00 72 ARG A O 1
ATOM 549 N N . GLU A 1 73 ? -4.433 2.574 -6.133 1.00 96.62 73 GLU A N 1
ATOM 550 C CA . GLU A 1 73 ? -5.234 1.393 -6.499 1.00 96.62 73 GLU A CA 1
ATOM 551 C C . GLU A 1 73 ? -6.436 1.169 -5.564 1.00 96.62 73 GLU A C 1
ATOM 553 O O . GLU A 1 73 ? -7.483 0.699 -6.004 1.00 96.62 73 GLU A O 1
ATOM 558 N N . LEU A 1 74 ? -6.310 1.541 -4.287 1.00 96.69 74 LEU A N 1
ATOM 559 C CA . LEU A 1 74 ? -7.388 1.486 -3.292 1.00 96.69 74 LEU A CA 1
ATOM 560 C C . LEU A 1 74 ? -8.269 2.748 -3.264 1.00 96.69 74 LEU A C 1
ATOM 562 O O . LEU A 1 74 ? -9.210 2.831 -2.478 1.00 96.69 74 LEU A O 1
ATOM 566 N N . GLY A 1 75 ? -7.974 3.753 -4.093 1.00 96.12 75 GLY A N 1
ATOM 567 C CA . GLY A 1 75 ? -8.740 4.998 -4.159 1.00 96.12 75 GLY A CA 1
ATOM 568 C C . GLY A 1 75 ? -8.580 5.926 -2.947 1.00 96.12 75 GLY A C 1
ATOM 569 O O . GLY A 1 75 ? -9.380 6.851 -2.802 1.00 96.12 75 GLY A O 1
ATOM 570 N N . LEU A 1 76 ? -7.563 5.714 -2.104 1.00 95.75 76 LEU A N 1
ATOM 571 C CA . LEU A 1 76 ? -7.272 6.524 -0.911 1.00 95.75 76 LEU A CA 1
ATOM 572 C C . LEU A 1 76 ? -6.548 7.836 -1.247 1.00 95.75 76 LEU A C 1
ATOM 574 O O . LEU A 1 76 ? -6.697 8.824 -0.535 1.00 95.75 76 LEU A O 1
ATOM 578 N N . GLY A 1 77 ? -5.785 7.850 -2.343 1.00 92.19 77 GLY A N 1
ATOM 579 C CA . GLY A 1 77 ? -5.051 9.018 -2.833 1.00 92.19 77 GLY A CA 1
ATOM 580 C C . GLY A 1 77 ? -5.017 9.038 -4.357 1.00 92.19 77 GLY A C 1
ATOM 581 O O . GLY A 1 77 ? -4.002 8.698 -4.959 1.00 92.19 77 GLY A O 1
ATOM 582 N N . ARG A 1 78 ? -6.145 9.393 -4.986 1.00 88.25 78 ARG A N 1
ATOM 583 C CA . ARG A 1 78 ? -6.310 9.360 -6.456 1.00 88.25 78 ARG A CA 1
ATOM 584 C C . ARG A 1 78 ? -5.293 10.235 -7.192 1.00 88.25 78 ARG A C 1
ATOM 586 O O . ARG A 1 78 ? -4.816 9.836 -8.248 1.00 88.25 78 ARG A O 1
ATOM 593 N N . ASP A 1 79 ? -4.920 11.357 -6.584 1.00 90.94 79 ASP A N 1
ATOM 594 C CA . ASP A 1 79 ? -4.010 12.350 -7.165 1.00 90.94 79 ASP A CA 1
ATOM 595 C C . ASP A 1 79 ? -2.535 12.109 -6.800 1.00 90.94 79 ASP A C 1
ATOM 597 O O . ASP A 1 79 ? -1.677 12.947 -7.078 1.00 90.94 79 ASP A O 1
ATOM 601 N N . LEU A 1 80 ? -2.208 10.976 -6.158 1.00 94.38 80 LEU A N 1
ATOM 602 C CA . LEU A 1 80 ? -0.822 10.655 -5.827 1.00 94.38 80 LEU A CA 1
ATOM 603 C C . LEU A 1 80 ? 0.014 10.492 -7.110 1.00 94.38 80 LEU A C 1
ATOM 605 O O . LEU A 1 80 ? -0.371 9.726 -8.005 1.00 94.38 80 LEU A O 1
ATOM 609 N N . PRO A 1 81 ? 1.184 11.155 -7.196 1.00 92.62 81 PRO A N 1
ATOM 610 C CA . PRO A 1 81 ? 2.052 11.064 -8.358 1.00 92.62 81 PRO A CA 1
ATOM 611 C C . PRO A 1 81 ? 2.743 9.699 -8.374 1.00 92.62 81 PRO A C 1
ATOM 613 O O . PRO A 1 81 ? 3.757 9.479 -7.711 1.00 92.62 81 PRO A O 1
ATOM 616 N N . VAL A 1 82 ? 2.182 8.760 -9.130 1.00 95.19 82 VAL A N 1
ATOM 617 C CA . VAL A 1 82 ? 2.774 7.437 -9.356 1.00 95.19 82 VAL A CA 1
ATOM 618 C C . VAL A 1 82 ? 3.014 7.269 -10.858 1.00 95.19 82 VAL A C 1
ATOM 620 O O . VAL A 1 82 ? 2.044 7.379 -11.618 1.00 95.19 82 VAL A O 1
ATOM 623 N N . PRO A 1 83 ? 4.266 7.002 -11.280 1.00 93.50 83 PRO A N 1
ATOM 624 C CA . PRO A 1 83 ? 4.628 6.904 -12.692 1.00 93.50 83 PRO A CA 1
ATOM 625 C C . PRO A 1 83 ? 3.853 5.818 -13.448 1.00 93.50 83 PRO A C 1
ATOM 627 O O . PRO A 1 83 ? 3.530 4.770 -12.878 1.00 93.50 83 PRO A O 1
ATOM 630 N N . ASP A 1 84 ? 3.594 6.039 -14.735 1.00 93.88 84 ASP A N 1
ATOM 631 C CA . ASP A 1 84 ? 2.843 5.101 -15.579 1.00 93.88 84 ASP A CA 1
ATOM 632 C C . ASP A 1 84 ? 3.560 3.756 -15.712 1.00 93.88 84 ASP A C 1
ATOM 634 O O . ASP A 1 84 ? 2.927 2.700 -15.692 1.00 93.88 84 ASP A O 1
ATOM 638 N N . GLU A 1 85 ? 4.894 3.759 -15.754 1.00 93.38 85 GLU A N 1
ATOM 639 C CA . GLU A 1 85 ? 5.684 2.533 -15.792 1.00 93.38 85 GLU A CA 1
ATOM 640 C C . GLU A 1 85 ? 5.515 1.681 -14.527 1.00 93.38 85 GLU A C 1
ATOM 642 O O . GLU A 1 85 ? 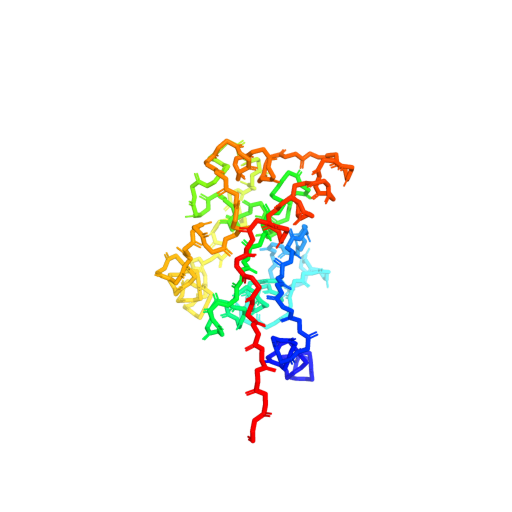5.579 0.456 -14.604 1.00 93.38 85 GLU A O 1
ATOM 647 N N . ALA A 1 86 ? 5.247 2.304 -13.373 1.00 92.69 86 ALA A N 1
ATOM 648 C CA . ALA A 1 86 ? 4.972 1.582 -12.135 1.00 92.69 86 ALA A CA 1
ATOM 649 C C . ALA A 1 86 ? 3.587 0.917 -12.166 1.00 92.69 86 ALA A C 1
ATOM 651 O O . ALA A 1 86 ? 3.432 -0.188 -11.653 1.00 92.69 86 ALA A O 1
ATOM 652 N N . LEU A 1 87 ? 2.590 1.553 -12.792 1.00 92.62 87 LEU A N 1
ATOM 653 C CA . LEU A 1 87 ? 1.283 0.925 -13.022 1.00 92.62 87 LEU A CA 1
ATOM 654 C C . LEU A 1 87 ? 1.372 -0.217 -14.028 1.00 92.62 87 LEU A C 1
ATOM 656 O O . LEU A 1 87 ? 0.786 -1.278 -13.822 1.00 92.62 87 LEU A O 1
ATOM 660 N N . ALA A 1 88 ? 2.103 0.000 -15.122 1.00 93.88 88 ALA A N 1
ATOM 661 C CA . ALA A 1 88 ? 2.271 -0.995 -16.169 1.00 93.88 88 ALA A CA 1
ATOM 662 C C . ALA A 1 88 ? 2.909 -2.280 -15.621 1.00 93.88 88 ALA A C 1
ATOM 664 O O . ALA A 1 88 ? 2.519 -3.372 -16.030 1.00 93.88 88 ALA A O 1
ATOM 665 N N . GLU A 1 89 ? 3.825 -2.156 -14.657 1.00 93.69 89 GLU A N 1
ATOM 666 C CA . GLU A 1 89 ? 4.478 -3.277 -13.976 1.00 93.69 89 GLU A CA 1
ATOM 667 C C . GLU A 1 89 ? 3.478 -4.268 -13.348 1.00 93.69 89 GLU A C 1
ATOM 669 O O . GLU A 1 89 ? 3.696 -5.478 -13.420 1.00 93.69 89 GLU A O 1
ATOM 674 N N . ILE A 1 90 ? 2.352 -3.791 -12.797 1.00 93.12 90 ILE A N 1
ATOM 675 C CA . ILE A 1 90 ? 1.299 -4.650 -12.218 1.00 93.12 90 ILE A CA 1
ATOM 676 C C . ILE A 1 90 ? 0.773 -5.630 -13.273 1.00 93.12 90 ILE A C 1
ATOM 678 O O . ILE A 1 90 ? 0.583 -6.815 -13.007 1.00 93.12 90 ILE A O 1
ATOM 682 N N . ASN A 1 91 ? 0.575 -5.145 -14.500 1.00 92.38 91 ASN A N 1
ATOM 683 C CA . ASN A 1 91 ? -0.008 -5.922 -15.590 1.00 92.38 91 ASN A CA 1
ATOM 684 C C . ASN A 1 91 ? 0.991 -6.873 -16.263 1.00 92.38 91 ASN A C 1
ATOM 686 O O . ASN A 1 91 ? 0.575 -7.790 -16.971 1.00 92.38 91 ASN A O 1
ATOM 690 N N . GLN A 1 92 ? 2.292 -6.692 -16.031 1.00 91.69 92 GLN A N 1
ATOM 691 C CA . GLN A 1 92 ? 3.343 -7.536 -16.607 1.00 91.69 92 GLN A CA 1
ATOM 692 C C . GLN A 1 92 ? 3.504 -8.878 -15.879 1.00 91.69 92 GLN A C 1
ATOM 694 O O . GLN A 1 92 ? 4.121 -9.796 -16.417 1.00 91.69 92 GLN A O 1
ATOM 699 N N . CYS A 1 93 ? 2.946 -9.023 -14.673 1.00 93.69 93 CYS A N 1
ATOM 700 C CA . CYS A 1 93 ? 3.032 -10.248 -13.886 1.00 93.69 93 CYS A CA 1
ATOM 701 C C . CYS A 1 93 ? 1.653 -10.654 -13.360 1.00 93.69 93 CYS A C 1
ATOM 703 O O . CYS A 1 93 ? 1.029 -9.921 -12.597 1.00 93.69 93 CYS A O 1
ATOM 705 N N . VAL A 1 94 ? 1.203 -11.860 -13.723 1.00 96.81 94 VAL A N 1
ATOM 706 C CA . VAL A 1 94 ? -0.077 -12.426 -13.258 1.00 96.81 94 VAL A CA 1
ATOM 707 C C . VAL A 1 94 ? -0.148 -12.431 -11.730 1.00 96.81 94 VAL A C 1
ATOM 709 O O . VAL A 1 94 ? -1.095 -11.897 -11.172 1.00 96.81 94 VAL A O 1
ATOM 712 N N . ALA A 1 95 ? 0.899 -12.916 -11.059 1.00 96.69 95 ALA A N 1
ATOM 713 C CA . ALA A 1 95 ? 0.945 -12.961 -9.600 1.00 96.69 95 ALA A CA 1
ATOM 714 C C . ALA A 1 95 ? 0.903 -11.567 -8.947 1.00 96.69 95 ALA A C 1
ATOM 716 O O . ALA A 1 95 ? 0.366 -11.430 -7.851 1.00 96.69 95 ALA A O 1
ATOM 717 N N . TYR A 1 96 ? 1.435 -10.526 -9.603 1.00 97.50 96 TYR A N 1
ATOM 718 C CA . TYR A 1 96 ? 1.345 -9.160 -9.084 1.00 97.50 96 TYR A CA 1
ATOM 719 C C . TYR A 1 96 ? -0.078 -8.605 -9.232 1.00 97.50 96 TYR A C 1
ATOM 721 O O . TYR A 1 96 ? -0.640 -8.079 -8.273 1.00 97.50 96 TYR A O 1
ATOM 729 N N . ARG A 1 97 ? -0.703 -8.772 -10.398 1.00 97.56 97 ARG A N 1
ATOM 730 C CA . ARG A 1 97 ? -2.104 -8.383 -10.586 1.00 97.56 97 ARG A CA 1
ATOM 731 C C . ARG A 1 97 ? -3.023 -9.095 -9.591 1.00 97.56 97 ARG A C 1
ATOM 733 O O . ARG A 1 97 ? -3.774 -8.427 -8.889 1.00 97.56 97 ARG A O 1
ATOM 740 N N . ASP A 1 98 ? -2.888 -10.413 -9.462 1.00 98.38 98 ASP A N 1
ATOM 741 C CA . ASP A 1 98 ? -3.703 -11.216 -8.547 1.00 98.38 98 ASP A CA 1
ATOM 742 C C . ASP A 1 98 ? -3.505 -10.771 -7.083 1.00 98.38 98 ASP A C 1
ATOM 744 O O . ASP A 1 98 ? -4.462 -10.712 -6.311 1.00 98.38 98 ASP A O 1
ATOM 748 N N . ALA A 1 99 ? -2.279 -10.379 -6.707 1.00 98.19 99 ALA A N 1
ATOM 749 C CA . ALA A 1 99 ? -1.986 -9.795 -5.400 1.00 98.19 99 ALA A CA 1
ATOM 750 C C . ALA A 1 99 ? -2.717 -8.460 -5.166 1.00 98.19 99 ALA A C 1
ATOM 752 O O . ALA A 1 99 ? -3.292 -8.253 -4.097 1.00 98.19 99 ALA A O 1
ATOM 753 N N . ILE A 1 100 ? -2.711 -7.551 -6.147 1.00 98.25 100 ILE A N 1
ATOM 754 C CA . ILE A 1 100 ? -3.426 -6.269 -6.049 1.00 98.25 100 ILE A CA 1
ATOM 755 C C . ILE A 1 100 ? -4.939 -6.492 -5.972 1.00 98.25 100 ILE A C 1
ATOM 757 O O . ILE A 1 100 ? -5.601 -5.865 -5.143 1.00 98.25 100 ILE A O 1
ATOM 761 N N . ASP A 1 101 ? -5.485 -7.403 -6.776 1.00 98.44 101 ASP A N 1
ATOM 762 C CA . ASP A 1 101 ? -6.913 -7.728 -6.772 1.00 98.44 101 ASP A CA 1
ATOM 763 C C . ASP A 1 101 ? -7.350 -8.349 -5.438 1.00 98.44 101 ASP A C 1
ATOM 765 O O . ASP A 1 101 ? -8.392 -7.989 -4.881 1.00 98.44 101 ASP A O 1
ATOM 769 N N . GLU A 1 102 ? -6.528 -9.230 -4.862 1.00 98.69 102 GLU A N 1
ATOM 770 C CA . GLU A 1 102 ? -6.778 -9.778 -3.533 1.00 98.69 102 GLU A CA 1
ATOM 771 C C . GLU A 1 102 ? -6.727 -8.694 -2.448 1.00 98.69 102 GLU A C 1
ATOM 773 O O . GLU A 1 102 ? -7.612 -8.663 -1.590 1.00 98.69 102 GLU A O 1
ATOM 778 N N . ILE A 1 103 ? -5.752 -7.778 -2.500 1.00 98.69 103 ILE A N 1
ATOM 779 C CA . ILE A 1 103 ? -5.691 -6.639 -1.575 1.00 98.69 103 ILE A CA 1
ATOM 780 C C . ILE A 1 103 ? -6.953 -5.781 -1.697 1.00 98.69 103 ILE A C 1
ATOM 782 O O . ILE A 1 103 ? -7.573 -5.493 -0.678 1.00 98.69 103 ILE A O 1
ATOM 786 N N . LYS A 1 104 ? -7.381 -5.417 -2.912 1.00 98.44 104 LYS A N 1
ATOM 787 C CA . LYS A 1 104 ? -8.610 -4.632 -3.136 1.00 98.44 104 LYS A CA 1
ATOM 788 C C . LYS A 1 104 ? -9.844 -5.304 -2.540 1.00 98.44 104 LYS A C 1
ATOM 790 O O . LYS A 1 104 ? -10.697 -4.626 -1.979 1.00 98.44 104 LYS A O 1
ATOM 795 N N . ARG A 1 105 ? -9.933 -6.632 -2.645 1.00 98.50 105 ARG A N 1
ATOM 796 C CA . ARG A 1 105 ? -11.044 -7.420 -2.095 1.00 98.50 105 ARG A CA 1
ATOM 797 C C . ARG A 1 105 ? -11.014 -7.508 -0.567 1.00 98.50 105 ARG A C 1
ATOM 799 O O . ARG A 1 105 ? -12.073 -7.571 0.048 1.00 98.50 105 ARG A O 1
ATOM 806 N N . LEU A 1 106 ? -9.828 -7.595 0.036 1.00 98.50 106 LEU A N 1
ATOM 807 C CA . LEU A 1 106 ? -9.663 -7.773 1.483 1.00 98.50 106 LEU A CA 1
ATOM 808 C C . LEU A 1 106 ? -9.559 -6.457 2.261 1.00 98.50 106 LEU A C 1
ATOM 810 O O . LEU A 1 106 ? -9.752 -6.462 3.475 1.00 98.50 106 LEU A O 1
ATOM 814 N N . PHE A 1 107 ? -9.202 -5.356 1.601 1.00 98.31 107 PHE A N 1
ATOM 815 C CA . PHE A 1 107 ? -8.995 -4.079 2.265 1.00 98.31 107 PHE A CA 1
ATOM 816 C C . PHE A 1 107 ? -10.314 -3.529 2.812 1.00 98.31 107 PHE A C 1
ATOM 818 O O . PHE A 1 107 ? -11.205 -3.131 2.065 1.00 98.31 107 PHE A O 1
ATOM 825 N N . ASP A 1 108 ? -10.398 -3.472 4.139 1.00 96.75 108 ASP A N 1
ATOM 826 C CA . ASP A 1 108 ? -11.492 -2.849 4.870 1.00 96.75 108 ASP A CA 1
ATOM 827 C C . ASP A 1 108 ? -10.956 -1.624 5.634 1.00 96.75 108 ASP A C 1
ATOM 829 O O . ASP A 1 108 ? -10.250 -1.785 6.638 1.00 96.75 108 ASP A O 1
ATOM 833 N N . PRO A 1 109 ? -11.276 -0.392 5.192 1.00 95.06 109 PRO A N 1
ATOM 834 C CA . PRO A 1 109 ? -10.790 0.822 5.838 1.00 95.06 109 PRO A CA 1
ATOM 835 C C . PRO A 1 109 ? -11.279 0.964 7.283 1.00 95.06 109 PRO A C 1
ATOM 837 O O . PRO A 1 109 ? -10.593 1.586 8.095 1.00 95.06 109 PRO A O 1
ATOM 840 N N . THR A 1 110 ? -12.418 0.363 7.642 1.00 94.88 110 THR A N 1
ATOM 841 C CA . THR A 1 110 ? -12.981 0.467 8.998 1.00 94.88 110 THR A CA 1
ATOM 842 C C . THR A 1 110 ? -12.110 -0.235 10.042 1.00 94.88 110 THR A C 1
ATOM 844 O O . THR A 1 110 ? -12.073 0.175 11.203 1.00 94.88 110 THR A O 1
ATOM 847 N N . ARG A 1 111 ? -11.299 -1.214 9.617 1.00 95.69 111 ARG A N 1
ATOM 848 C CA . ARG A 1 111 ? -10.331 -1.911 10.475 1.00 95.69 111 ARG A CA 1
ATOM 849 C C . ARG A 1 111 ? -9.149 -1.050 10.905 1.00 95.69 111 ARG A C 1
ATOM 851 O O . ARG A 1 111 ? -8.363 -1.501 11.726 1.00 95.69 111 ARG A O 1
ATOM 858 N N . THR A 1 112 ? -8.981 0.149 10.354 1.00 96.56 112 THR A N 1
ATOM 859 C CA . THR A 1 112 ? -7.897 1.069 10.742 1.00 96.56 112 THR A CA 1
ATOM 860 C C . THR A 1 112 ? -8.240 1.934 11.951 1.00 96.56 112 THR A C 1
ATOM 862 O O . THR A 1 112 ? -7.347 2.573 12.500 1.00 96.56 112 THR A O 1
ATOM 865 N N . GLY A 1 113 ? -9.518 1.998 12.346 1.00 96.00 113 GLY A N 1
ATOM 866 C CA . GLY A 1 113 ? -9.999 2.934 13.368 1.00 96.00 113 GLY A CA 1
ATOM 867 C C . GLY A 1 113 ? -10.009 4.402 12.914 1.00 96.00 113 GLY A C 1
ATOM 868 O O . GLY A 1 113 ? -10.359 5.281 13.697 1.00 96.00 113 GLY A O 1
ATOM 869 N N . LEU A 1 114 ? -9.638 4.685 11.661 1.00 97.38 114 LEU A N 1
ATOM 870 C CA . LEU A 1 114 ? -9.629 6.024 11.081 1.00 97.38 114 LEU A CA 1
ATOM 871 C C . LEU A 1 114 ? -10.901 6.286 10.273 1.00 97.38 114 LEU A C 1
ATOM 873 O O . LEU A 1 114 ? -11.432 5.398 9.606 1.00 97.38 114 LEU A O 1
ATOM 877 N N . ASN A 1 115 ? -11.378 7.533 10.306 1.00 96.56 115 ASN A N 1
ATOM 878 C CA . ASN A 1 115 ? -12.459 7.963 9.424 1.00 96.56 115 ASN A CA 1
ATOM 879 C C . ASN A 1 115 ? -11.931 8.249 8.002 1.00 96.56 115 ASN A C 1
ATOM 881 O O . ASN A 1 115 ? -10.728 8.218 7.738 1.00 96.56 115 ASN A O 1
ATOM 885 N N . GLY A 1 116 ? -12.836 8.543 7.064 1.00 96.06 116 GLY A N 1
ATOM 886 C CA . GLY A 1 116 ? -12.466 8.772 5.665 1.00 96.06 116 GLY A CA 1
ATOM 887 C C . GLY A 1 116 ? -11.519 9.960 5.435 1.00 96.06 116 GLY A C 1
ATOM 888 O O . GLY A 1 116 ? -10.677 9.886 4.542 1.00 96.06 116 GLY A O 1
ATOM 889 N N . ASP A 1 117 ? -11.629 11.031 6.225 1.00 96.69 117 ASP A N 1
ATOM 890 C CA . ASP A 1 117 ? -10.739 12.196 6.124 1.00 96.69 117 ASP A CA 1
ATOM 891 C C . ASP A 1 117 ? -9.343 11.877 6.659 1.00 96.69 117 ASP A C 1
ATOM 893 O O . ASP A 1 117 ? -8.345 12.195 6.013 1.00 96.69 117 ASP A O 1
ATOM 897 N N . ASP A 1 118 ? -9.270 11.183 7.794 1.00 97.81 118 ASP A N 1
ATOM 898 C CA . ASP A 1 118 ? -8.014 10.724 8.382 1.00 97.81 118 ASP A CA 1
ATOM 899 C C . ASP A 1 118 ? -7.281 9.746 7.455 1.00 97.81 118 ASP A C 1
ATOM 901 O O . ASP A 1 118 ? -6.067 9.844 7.295 1.00 97.81 118 ASP A O 1
ATOM 905 N N . LEU A 1 119 ? -8.008 8.824 6.813 1.00 97.44 119 LEU A N 1
ATOM 906 C CA . LEU A 1 119 ? -7.443 7.880 5.846 1.00 97.44 119 LEU A CA 1
ATOM 907 C C . LEU A 1 119 ? -6.865 8.590 4.626 1.00 97.44 119 LEU A C 1
ATOM 909 O O . LEU A 1 119 ? -5.758 8.262 4.201 1.00 97.44 119 LEU A O 1
ATOM 913 N N . ARG A 1 120 ? -7.589 9.575 4.080 1.00 97.12 120 ARG A N 1
ATOM 914 C CA . ARG A 1 120 ? -7.077 10.414 2.989 1.00 97.12 120 ARG A CA 1
ATOM 915 C C . ARG A 1 120 ? -5.833 11.173 3.431 1.00 97.12 120 ARG A C 1
ATOM 917 O O . ARG A 1 120 ? -4.821 11.113 2.744 1.00 97.12 120 ARG A O 1
ATOM 924 N N . CYS A 1 121 ? -5.882 11.814 4.598 1.00 97.56 121 CYS A N 1
ATOM 925 C CA . CYS A 1 121 ? -4.757 12.560 5.154 1.00 97.56 121 CYS A CA 1
ATOM 926 C C . CYS A 1 121 ? -3.520 11.668 5.340 1.00 97.56 121 CYS A C 1
ATOM 928 O O . CYS A 1 121 ? -2.433 12.014 4.879 1.00 97.56 121 CYS A O 1
ATOM 930 N N . LEU A 1 122 ? -3.690 10.478 5.926 1.00 98.12 122 LEU A N 1
ATOM 931 C CA . LEU A 1 122 ? -2.626 9.488 6.091 1.00 98.12 122 LEU A CA 1
ATOM 932 C C . LEU A 1 122 ? -2.051 9.055 4.737 1.00 98.12 122 LEU A C 1
ATOM 934 O O . LEU A 1 122 ? -0.834 8.966 4.584 1.00 98.12 122 LEU A O 1
ATOM 938 N N . ALA A 1 123 ? -2.919 8.805 3.754 1.00 98.00 123 ALA A N 1
ATOM 939 C CA . ALA A 1 123 ? -2.513 8.370 2.426 1.00 98.00 123 ALA A CA 1
ATOM 940 C C . ALA A 1 123 ? -1.748 9.445 1.651 1.00 98.00 123 ALA A C 1
ATOM 942 O O . ALA A 1 123 ? -0.891 9.092 0.844 1.00 98.00 123 ALA A O 1
ATOM 943 N N . THR A 1 124 ? -2.013 10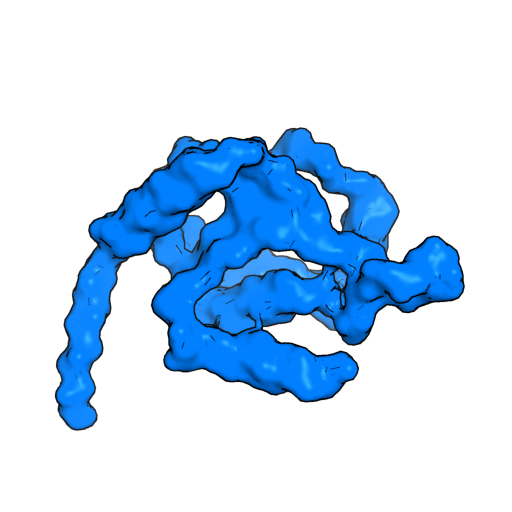.733 1.882 1.00 97.56 124 THR A N 1
ATOM 944 C CA . THR A 1 124 ? -1.413 11.827 1.103 1.00 97.56 124 THR A CA 1
ATOM 945 C C . THR A 1 124 ? -0.329 12.611 1.837 1.00 97.56 124 THR A C 1
ATOM 947 O O . THR A 1 124 ? 0.416 13.345 1.190 1.00 97.56 124 THR A O 1
ATOM 950 N N . THR A 1 125 ? -0.207 12.486 3.161 1.00 96.75 125 THR A N 1
ATOM 951 C CA . THR A 1 125 ? 0.777 13.261 3.928 1.00 96.75 125 THR A CA 1
ATOM 952 C C . THR A 1 125 ? 2.220 12.869 3.597 1.00 96.75 1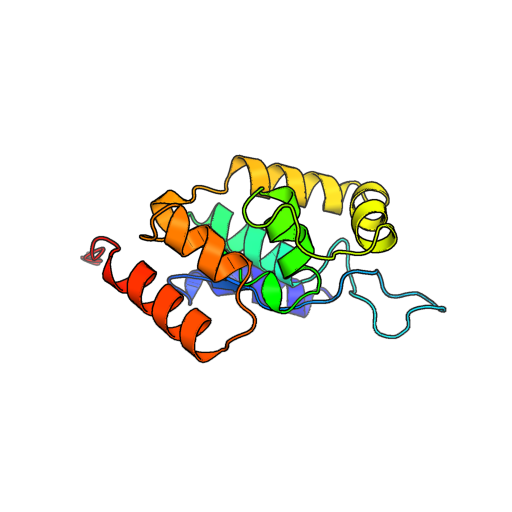25 THR A C 1
ATOM 954 O O . THR A 1 125 ? 2.559 11.699 3.420 1.00 96.75 125 THR A O 1
ATOM 957 N N . GLN A 1 126 ? 3.090 13.878 3.558 1.00 95.88 126 GLN A N 1
ATOM 958 C CA . GLN A 1 126 ? 4.551 13.744 3.478 1.00 95.88 126 GLN A CA 1
ATOM 959 C C . GLN A 1 126 ? 5.231 14.064 4.816 1.00 95.88 126 GLN A C 1
ATOM 961 O O . GLN A 1 126 ? 6.456 14.134 4.911 1.00 95.88 126 GLN A O 1
ATOM 966 N N . ARG A 1 127 ? 4.441 14.296 5.871 1.00 97.00 127 ARG A N 1
ATOM 967 C CA . ARG A 1 127 ? 4.929 14.715 7.182 1.00 97.00 127 ARG A CA 1
ATOM 968 C C . ARG A 1 127 ? 4.959 13.512 8.110 1.00 97.00 127 ARG A C 1
ATOM 970 O O . ARG A 1 127 ? 3.920 12.987 8.499 1.00 97.00 127 ARG A O 1
ATOM 977 N N . ALA A 1 128 ? 6.160 13.104 8.519 1.00 94.62 128 ALA A N 1
ATOM 978 C CA . ALA A 1 128 ? 6.340 11.957 9.412 1.00 94.62 128 ALA A CA 1
ATOM 979 C C . ALA A 1 128 ? 5.575 12.107 10.743 1.00 94.62 128 ALA A C 1
ATOM 981 O O . ALA A 1 128 ? 5.069 11.123 11.276 1.00 94.62 128 ALA A O 1
ATOM 982 N N . SER A 1 129 ? 5.440 13.335 11.256 1.00 96.38 129 SER A N 1
ATOM 983 C CA . SER A 1 129 ? 4.677 13.608 12.479 1.00 96.38 129 SER A CA 1
ATOM 984 C C . SER A 1 129 ? 3.173 13.370 12.321 1.00 96.38 129 SER A C 1
ATOM 986 O O . SER A 1 129 ? 2.555 12.821 13.228 1.00 96.38 129 SER A O 1
ATOM 988 N N . GLU A 1 130 ? 2.586 13.725 11.175 1.00 97.06 130 GLU A N 1
ATOM 989 C CA . GLU A 1 130 ? 1.170 13.453 10.891 1.00 97.06 130 GLU A CA 1
ATOM 990 C C . GLU A 1 130 ? 0.923 11.962 10.698 1.00 97.06 130 GLU A C 1
ATOM 992 O O . GLU A 1 130 ? -0.025 11.422 11.260 1.00 97.06 130 GLU A O 1
ATOM 997 N N . LEU A 1 131 ? 1.819 11.282 9.979 1.00 96.94 131 LEU A N 1
ATOM 998 C CA . LEU A 1 131 ? 1.789 9.829 9.832 1.00 96.94 131 LEU A CA 1
ATOM 999 C C . LEU A 1 131 ? 1.791 9.127 11.197 1.00 96.94 131 LEU A C 1
ATOM 1001 O O . LEU A 1 131 ? 0.952 8.259 11.437 1.00 96.94 131 LEU A O 1
ATOM 1005 N N . GLY A 1 132 ? 2.691 9.525 12.102 1.00 96.38 132 GLY A N 1
ATOM 1006 C CA . GLY A 1 132 ? 2.765 8.952 13.446 1.00 96.38 132 GLY A CA 1
ATOM 1007 C C . GLY A 1 132 ? 1.499 9.217 14.263 1.00 96.38 132 GLY A C 1
ATOM 1008 O O . GLY A 1 132 ? 0.958 8.299 14.878 1.00 96.38 132 GLY A O 1
ATOM 1009 N N . ALA A 1 133 ? 0.989 10.450 14.222 1.00 97.94 133 ALA A N 1
ATOM 1010 C CA . ALA A 1 133 ? -0.226 10.834 14.935 1.00 97.94 133 ALA A CA 1
ATOM 1011 C C . ALA A 1 133 ? -1.467 10.077 14.433 1.00 97.94 133 ALA A C 1
ATOM 1013 O O . ALA A 1 133 ? -2.265 9.606 15.242 1.00 97.94 133 ALA A O 1
ATOM 1014 N N . LEU A 1 134 ? -1.621 9.919 13.116 1.00 98.19 134 LEU A N 1
ATOM 1015 C CA . LEU A 1 134 ? -2.748 9.208 12.510 1.00 98.19 134 LEU A CA 1
ATOM 1016 C C . LEU A 1 134 ? -2.673 7.701 12.764 1.00 98.19 134 LEU A C 1
ATOM 1018 O O . LEU A 1 134 ? -3.681 7.101 13.125 1.00 98.19 134 LEU A O 1
ATOM 1022 N N . ALA A 1 135 ? -1.491 7.089 12.658 1.00 96.50 135 ALA A N 1
ATOM 1023 C CA . ALA A 1 135 ? -1.322 5.681 13.012 1.00 96.50 135 ALA A CA 1
ATOM 1024 C C . ALA A 1 135 ? -1.672 5.428 14.491 1.00 96.50 135 ALA A C 1
ATOM 1026 O O . ALA A 1 135 ? -2.427 4.506 14.799 1.00 96.50 135 ALA A O 1
ATOM 1027 N N . ALA A 1 136 ? -1.195 6.286 15.401 1.00 96.75 136 ALA A N 1
ATOM 1028 C CA . ALA A 1 136 ? -1.519 6.199 16.824 1.00 96.75 136 ALA A CA 1
ATOM 1029 C C . ALA A 1 136 ? -3.019 6.401 17.094 1.00 96.75 136 ALA A C 1
ATOM 1031 O O . ALA A 1 136 ? -3.615 5.632 17.846 1.00 96.75 136 ALA A O 1
ATOM 1032 N N . LYS A 1 137 ? -3.646 7.393 16.447 1.00 97.50 137 LYS A N 1
ATOM 1033 C CA . LYS A 1 137 ? -5.092 7.648 16.531 1.00 97.50 137 LYS A CA 1
ATOM 1034 C C . LYS A 1 137 ? -5.906 6.434 16.086 1.00 97.50 137 LYS A C 1
ATOM 1036 O O . LYS A 1 137 ? -6.851 6.060 16.776 1.00 97.50 137 LYS A O 1
ATOM 1041 N N . GLY A 1 138 ? -5.535 5.823 14.961 1.00 96.56 138 GLY A N 1
ATOM 1042 C CA . GLY A 1 138 ? -6.205 4.640 14.429 1.00 96.56 138 GLY A CA 1
ATOM 1043 C C . GLY A 1 138 ? -6.143 3.476 15.409 1.00 96.56 138 GLY A C 1
ATOM 1044 O O . GLY A 1 138 ? -7.180 2.971 15.826 1.00 96.56 138 GLY A O 1
ATOM 1045 N N . LEU A 1 139 ? -4.936 3.133 15.869 1.00 94.56 139 LEU A N 1
ATOM 1046 C CA . LEU A 1 139 ? -4.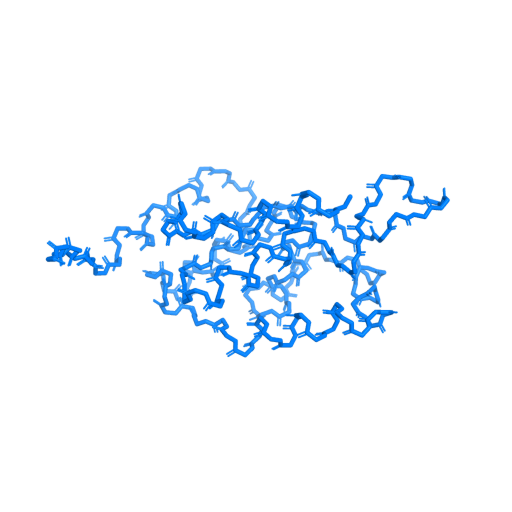720 2.061 16.845 1.00 94.56 139 LEU A CA 1
ATOM 1047 C C . LEU A 1 139 ? -5.471 2.290 18.164 1.00 94.56 139 LEU A C 1
ATOM 1049 O O . LEU A 1 139 ? -6.094 1.364 18.670 1.00 94.56 139 LEU A O 1
ATOM 1053 N N . ALA A 1 140 ? -5.459 3.515 18.696 1.00 95.50 140 ALA A N 1
ATOM 1054 C CA . ALA A 1 140 ? -6.166 3.856 19.933 1.00 95.50 140 ALA A CA 1
ATOM 1055 C C . ALA A 1 140 ? -7.699 3.808 19.797 1.00 95.50 140 ALA A C 1
ATOM 1057 O O . ALA A 1 140 ? -8.401 3.711 20.801 1.00 95.50 140 ALA A O 1
ATOM 1058 N N . SER A 1 141 ? -8.215 3.890 18.569 1.00 93.62 141 SER A N 1
ATOM 1059 C CA . SER A 1 141 ? -9.652 3.839 18.276 1.00 93.62 141 SER A CA 1
ATOM 1060 C C . SER A 1 141 ? -10.155 2.416 18.022 1.00 93.62 141 SER A C 1
ATOM 1062 O O . SER A 1 141 ? -11.361 2.210 17.888 1.00 93.62 141 SER A O 1
ATOM 1064 N N . LEU A 1 142 ? -9.256 1.428 17.938 1.00 88.12 142 LEU A N 1
ATOM 1065 C CA . LEU A 1 142 ? -9.643 0.033 17.781 1.00 88.12 142 LEU A CA 1
ATOM 1066 C C . LEU A 1 142 ? -10.138 -0.536 19.114 1.00 88.12 142 LEU A C 1
ATOM 1068 O O . LEU A 1 142 ? -9.557 -0.252 20.164 1.00 88.12 142 LEU A O 1
ATOM 1072 N N . PRO A 1 143 ? -11.193 -1.367 19.097 1.00 77.19 143 PRO A N 1
ATOM 1073 C CA . PRO A 1 143 ? -11.614 -2.069 20.296 1.00 77.19 143 PRO A CA 1
ATOM 1074 C C . PRO A 1 143 ? -10.464 -2.949 20.794 1.00 77.19 143 PRO A C 1
ATOM 1076 O O . PRO A 1 143 ? -9.890 -3.725 20.027 1.00 77.19 143 PRO A O 1
ATOM 1079 N N . VAL A 1 144 ? -10.132 -2.825 22.081 1.00 64.50 144 VAL A N 1
ATOM 1080 C CA . VAL A 1 144 ? -9.123 -3.667 22.731 1.00 64.50 144 VAL A CA 1
ATOM 1081 C C . VAL A 1 144 ? -9.586 -5.115 22.619 1.00 64.50 144 VAL A C 1
ATOM 1083 O O . VAL A 1 144 ? -10.571 -5.515 23.241 1.00 64.50 144 VAL A O 1
ATOM 1086 N N . GLN A 1 145 ? -8.889 -5.910 21.809 1.00 56.59 145 GLN A N 1
ATOM 1087 C CA . GLN A 1 145 ? -9.059 -7.352 21.846 1.00 56.59 145 GLN A CA 1
ATOM 1088 C 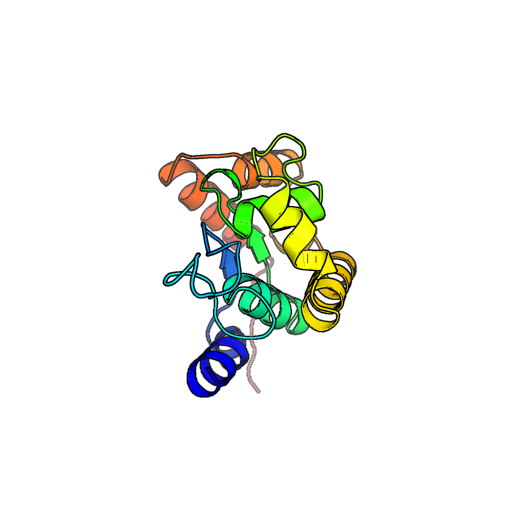C . GLN A 1 145 ? -8.423 -7.834 23.148 1.00 56.59 145 GLN A C 1
ATOM 1090 O O . GLN A 1 145 ? -7.205 -7.940 23.258 1.00 56.59 145 GLN A O 1
ATOM 1095 N N . HIS A 1 146 ? -9.246 -8.078 24.168 1.00 45.12 146 HIS A N 1
ATOM 1096 C CA . HIS A 1 146 ? -8.815 -8.878 25.303 1.00 45.12 146 HIS A CA 1
ATOM 1097 C C . HIS A 1 146 ? -8.557 -10.295 24.789 1.00 45.12 146 HIS A C 1
ATOM 1099 O O . HIS A 1 146 ? -9.485 -11.092 24.667 1.00 45.12 146 HIS A O 1
ATOM 1105 N N . SER A 1 147 ? -7.301 -10.606 24.477 1.00 48.03 147 SER A N 1
ATOM 1106 C CA . SER A 1 147 ? -6.836 -11.988 24.412 1.00 48.03 147 SER A CA 1
ATOM 1107 C C . SER A 1 147 ? -6.899 -12.554 25.827 1.00 48.03 147 SER A C 1
ATOM 1109 O O . SER A 1 147 ? -5.937 -12.505 26.588 1.00 48.03 147 SER A O 1
ATOM 1111 N N . THR A 1 148 ? -8.073 -13.032 26.232 1.00 39.56 148 THR A N 1
ATOM 1112 C CA . THR A 1 148 ? -8.146 -14.093 27.230 1.00 39.56 148 THR A CA 1
ATOM 1113 C C . THR A 1 148 ? -7.606 -15.345 26.556 1.00 39.56 148 THR A C 1
ATOM 1115 O O . THR A 1 148 ? -8.364 -16.088 25.934 1.00 39.56 148 THR A O 1
ATOM 1118 N N . ASP A 1 149 ? -6.293 -15.540 26.631 1.00 44.88 149 ASP A N 1
ATOM 1119 C CA . ASP A 1 149 ? -5.713 -16.859 26.411 1.00 44.88 149 ASP A CA 1
ATOM 1120 C C . ASP A 1 149 ? -6.234 -17.772 27.535 1.00 44.88 149 ASP A C 1
ATOM 1122 O O . ASP A 1 149 ? -6.065 -17.481 28.723 1.00 44.88 149 ASP A O 1
ATOM 1126 N N . SER A 1 150 ? -6.952 -18.827 27.143 1.00 38.72 150 SER A N 1
ATOM 1127 C CA . SER A 1 150 ? -7.264 -20.013 27.953 1.00 38.72 150 SER A CA 1
ATOM 1128 C C . SER A 1 150 ? -6.527 -21.205 27.369 1.00 38.72 150 SER A C 1
ATOM 1130 O O . SER A 1 150 ? -6.450 -21.274 26.121 1.00 38.72 150 SER A O 1
#

Foldseek 3Di:
DVVLLVVLLCVLVVDQADEDAAWFLDADDPVRPPHAYDQGTSVLSSLLNCLVVVHYYFAQLQNPHVSVVLCCLLVLAVPRDHDPVSVVSCVVGPVSVVSSVSSNVRDDNVNQLDDSVLSSCNHNDPDPVSVVVSSVNSVVSDDDPPPPDD